Protein AF-A0A822X7I6-F1 (afdb_monomer_lite)

Structure (mmCIF, N/CA/C/O backbone):
data_AF-A0A822X7I6-F1
#
_entry.id   AF-A0A822X7I6-F1
#
loop_
_atom_site.group_PDB
_atom_site.id
_atom_site.type_symbol
_atom_site.label_atom_id
_atom_site.label_alt_id
_atom_site.label_comp_id
_atom_site.label_asym_id
_atom_site.label_entity_id
_atom_site.label_seq_id
_atom_site.pdbx_PDB_ins_code
_atom_site.Cartn_x
_atom_site.Cartn_y
_atom_site.Cartn_z
_atom_site.occupancy
_atom_site.B_iso_or_equiv
_atom_site.auth_seq_id
_atom_site.auth_comp_id
_atom_site.auth_asym_id
_atom_site.auth_atom_id
_atom_site.pdbx_PDB_model_num
ATOM 1 N N . MET A 1 1 ? 2.682 -50.710 -10.215 1.00 54.47 1 MET A N 1
ATOM 2 C CA . MET A 1 1 ? 3.468 -49.556 -9.728 1.00 54.47 1 MET A CA 1
ATOM 3 C C . MET A 1 1 ? 3.818 -48.690 -10.925 1.00 54.47 1 MET A C 1
ATOM 5 O O . MET A 1 1 ? 4.681 -49.091 -11.684 1.00 54.47 1 MET A O 1
ATOM 9 N N . MET A 1 2 ? 3.108 -47.578 -11.128 1.00 42.88 2 MET A N 1
ATOM 10 C CA . MET A 1 2 ? 3.395 -46.558 -12.149 1.00 42.88 2 MET A CA 1
ATOM 11 C C . MET A 1 2 ? 2.716 -45.249 -11.708 1.00 42.88 2 MET A C 1
ATOM 13 O O . MET A 1 2 ? 1.589 -44.956 -12.085 1.00 42.88 2 MET A O 1
ATOM 17 N N . GLY A 1 3 ? 3.379 -44.499 -10.830 1.00 53.03 3 GLY A N 1
ATOM 18 C CA . GLY A 1 3 ? 3.494 -43.046 -11.010 1.00 53.03 3 GLY A CA 1
ATOM 19 C C . GLY A 1 3 ? 4.868 -42.798 -11.652 1.00 53.03 3 GLY A C 1
ATOM 20 O O . GLY A 1 3 ? 5.708 -43.696 -11.528 1.00 53.03 3 GLY A O 1
ATOM 21 N N . PRO A 1 4 ? 5.142 -41.668 -12.330 1.00 63.25 4 PRO A N 1
ATOM 22 C CA . PRO A 1 4 ? 4.757 -40.322 -11.894 1.00 63.25 4 PRO A CA 1
ATOM 23 C C . PRO A 1 4 ? 4.322 -39.375 -13.036 1.00 63.25 4 PRO A C 1
ATOM 25 O O . PRO A 1 4 ? 4.621 -39.619 -14.193 1.00 63.25 4 PRO A O 1
ATOM 28 N N . HIS A 1 5 ? 3.633 -38.289 -12.680 1.00 43.97 5 HIS A N 1
ATOM 29 C CA . HIS A 1 5 ? 3.541 -36.971 -13.348 1.00 43.97 5 HIS A CA 1
ATOM 30 C C . HIS A 1 5 ? 2.246 -36.343 -12.801 1.00 43.97 5 HIS A C 1
ATOM 32 O O . HIS A 1 5 ? 1.156 -36.614 -13.283 1.00 43.97 5 HIS A O 1
ATOM 38 N N . MET A 1 6 ? 2.254 -35.662 -11.651 1.00 54.12 6 MET A N 1
ATOM 39 C CA . MET A 1 6 ? 2.845 -34.328 -11.467 1.00 54.12 6 MET A CA 1
ATOM 40 C C . MET A 1 6 ? 2.542 -33.414 -12.666 1.00 54.12 6 MET A C 1
ATOM 42 O O . MET A 1 6 ? 3.437 -32.890 -13.320 1.00 54.12 6 MET A O 1
ATOM 46 N N . GLY A 1 7 ? 1.256 -33.286 -12.991 1.00 42.50 7 GLY A N 1
ATOM 47 C CA . GLY A 1 7 ? 0.733 -32.219 -13.830 1.00 42.50 7 GLY A CA 1
ATOM 48 C C . GLY A 1 7 ? 0.221 -31.094 -12.944 1.00 42.50 7 GLY A C 1
ATOM 49 O O . GLY A 1 7 ? -0.977 -31.006 -12.694 1.00 42.50 7 GLY A O 1
ATOM 50 N N . CYS A 1 8 ? 1.128 -30.243 -12.461 1.00 44.56 8 CYS A N 1
ATOM 51 C CA . CYS A 1 8 ? 0.772 -28.873 -12.118 1.00 44.56 8 CYS A CA 1
ATOM 52 C C . CYS A 1 8 ? 0.390 -28.179 -13.430 1.00 44.56 8 CYS A C 1
ATOM 54 O O . CYS A 1 8 ? 1.261 -27.660 -14.123 1.00 44.56 8 CYS A O 1
ATOM 56 N N . LEU A 1 9 ? -0.884 -28.215 -13.814 1.00 42.88 9 LEU A N 1
ATOM 57 C CA . LEU A 1 9 ? -1.403 -27.227 -14.753 1.00 42.88 9 LEU A CA 1
ATOM 58 C C . LEU A 1 9 ? -2.080 -26.140 -13.926 1.00 42.88 9 LEU A C 1
ATOM 60 O O . LEU A 1 9 ? -3.262 -26.208 -13.601 1.00 42.88 9 LEU A O 1
ATOM 64 N N . GLU A 1 10 ? -1.248 -25.176 -13.537 1.00 40.84 10 GLU A N 1
ATOM 65 C CA . GLU A 1 10 ? -1.671 -23.844 -13.129 1.00 40.84 10 GLU A CA 1
ATOM 66 C C . GLU A 1 10 ? -2.603 -23.239 -14.193 1.00 40.84 10 GLU A C 1
ATOM 68 O O . GLU A 1 10 ? -2.265 -23.152 -15.373 1.00 40.84 10 GLU A O 1
ATOM 73 N N . GLU A 1 11 ? -3.793 -22.862 -13.724 1.00 45.84 11 GLU A N 1
ATOM 74 C CA . GLU A 1 11 ? -4.609 -21.697 -14.086 1.00 45.84 11 GLU A CA 1
ATOM 75 C C . GLU A 1 11 ? -4.374 -21.072 -15.478 1.00 45.84 11 GLU A C 1
ATOM 77 O O . GLU A 1 11 ? -3.455 -20.261 -15.657 1.00 45.84 11 GLU A O 1
ATOM 82 N N . PRO A 1 12 ? -5.285 -21.270 -16.451 1.00 46.41 12 PRO A N 1
ATOM 83 C CA . PRO A 1 12 ? -5.408 -20.315 -17.538 1.00 46.41 12 PRO A CA 1
ATOM 84 C C . PRO A 1 12 ? -5.962 -19.002 -16.961 1.00 46.41 12 PRO A C 1
ATOM 86 O O . PRO A 1 12 ? -7.172 -18.827 -16.830 1.00 46.41 12 PRO A O 1
ATOM 89 N N . ARG A 1 13 ? -5.070 -18.058 -16.619 1.00 49.22 13 ARG A N 1
ATOM 90 C CA . ARG A 1 13 ? -5.418 -16.660 -16.312 1.00 49.22 13 ARG A CA 1
ATOM 91 C C . ARG A 1 13 ? -6.061 -16.005 -17.537 1.00 49.22 13 ARG A C 1
ATOM 93 O O . ARG A 1 13 ? -5.415 -15.308 -18.320 1.00 49.22 13 ARG A O 1
ATOM 100 N N . ALA A 1 14 ? -7.362 -16.215 -17.681 1.00 45.25 14 ALA A N 1
ATOM 101 C CA . ALA A 1 14 ? -8.233 -15.413 -18.515 1.00 45.25 14 ALA A CA 1
ATOM 102 C C . ALA A 1 14 ? -8.394 -14.042 -17.845 1.00 45.25 14 ALA A C 1
ATOM 104 O O . ALA A 1 14 ? -9.250 -13.851 -16.991 1.00 45.25 14 ALA A O 1
ATOM 105 N N . GLY A 1 15 ? -7.540 -13.082 -18.196 1.00 45.34 15 GLY A N 1
ATOM 106 C CA . GLY A 1 15 ? -7.808 -11.675 -17.907 1.00 45.34 15 GLY A CA 1
ATOM 107 C C . GLY A 1 15 ? -8.650 -11.091 -19.039 1.00 45.34 15 GLY A C 1
ATOM 108 O O . GLY A 1 15 ? -8.087 -10.847 -20.112 1.00 45.34 15 GLY A O 1
ATOM 109 N N . PRO A 1 16 ? -9.968 -10.865 -18.874 1.00 49.09 16 PRO A N 1
ATOM 110 C CA . PRO A 1 16 ? -10.717 -10.145 -19.879 1.00 49.09 16 PRO A CA 1
ATOM 111 C C . PRO A 1 16 ? -10.321 -8.670 -19.817 1.00 49.09 16 PRO A C 1
ATOM 113 O O . PRO A 1 16 ? -10.164 -8.061 -18.757 1.00 49.09 16 PRO A O 1
ATOM 116 N N . ARG A 1 17 ? -10.124 -8.103 -21.002 1.00 49.25 17 ARG A N 1
ATOM 117 C CA . ARG A 1 17 ? -9.998 -6.665 -21.197 1.00 49.25 17 ARG A CA 1
ATOM 118 C C . ARG A 1 17 ? -11.299 -5.958 -20.773 1.00 49.25 17 ARG A C 1
ATOM 120 O O . ARG A 1 17 ? -12.376 -6.508 -20.952 1.00 49.25 17 ARG A O 1
ATOM 127 N N . VAL A 1 18 ? -11.120 -4.680 -20.432 1.00 45.75 18 VAL A N 1
ATOM 128 C CA . VAL A 1 18 ? -12.032 -3.522 -20.542 1.00 45.75 18 VAL A CA 1
ATOM 129 C C . VAL A 1 18 ? -12.987 -3.160 -19.383 1.00 45.75 18 VAL A C 1
ATOM 131 O O . VAL A 1 18 ? -13.667 -3.998 -18.821 1.00 45.75 18 VAL A O 1
ATOM 134 N N . VAL A 1 19 ? -13.005 -1.841 -19.110 1.00 48.72 19 VAL A N 1
ATOM 135 C CA . VAL A 1 19 ? -14.041 -0.952 -18.531 1.00 48.72 19 VAL A CA 1
ATOM 136 C C . VAL A 1 19 ? -15.056 -1.453 -17.483 1.00 48.72 19 VAL A C 1
ATOM 138 O O . VAL A 1 19 ? -15.817 -2.379 -17.706 1.00 48.72 19 VAL A O 1
ATOM 141 N N . ALA A 1 20 ? -15.195 -0.596 -16.458 1.00 47.56 20 ALA A N 1
ATOM 142 C CA . ALA A 1 20 ? -16.311 -0.419 -15.519 1.00 47.56 20 ALA A CA 1
ATOM 143 C C . ALA A 1 20 ? -16.381 -1.349 -14.282 1.00 47.56 20 ALA A C 1
ATOM 145 O O . ALA A 1 20 ? -16.603 -2.545 -14.372 1.00 47.56 20 ALA A O 1
ATOM 146 N N . MET A 1 21 ? -16.299 -0.704 -13.107 1.00 52.00 21 MET A N 1
ATOM 147 C CA . MET A 1 21 ? -16.794 -1.159 -11.793 1.00 52.00 21 MET A CA 1
ATOM 148 C C . MET A 1 21 ? -16.084 -2.333 -11.096 1.00 52.00 21 MET A C 1
ATOM 150 O O . MET A 1 21 ? -16.738 -3.248 -10.614 1.00 52.00 21 MET A O 1
ATOM 154 N N . ALA A 1 22 ? -14.765 -2.248 -10.924 1.00 57.31 22 ALA A N 1
ATOM 155 C CA . ALA A 1 22 ? -14.062 -3.089 -9.954 1.00 57.31 22 ALA A CA 1
ATOM 156 C C . ALA A 1 22 ? -13.885 -2.328 -8.627 1.00 57.31 22 ALA A C 1
ATOM 158 O O . ALA A 1 22 ? -13.563 -1.132 -8.623 1.00 57.31 22 ALA A O 1
ATOM 159 N N . THR A 1 23 ? -14.140 -3.008 -7.514 1.00 80.50 23 THR A N 1
ATOM 160 C CA . THR A 1 23 ? -13.989 -2.528 -6.135 1.00 80.50 23 THR A CA 1
ATOM 161 C C . THR A 1 23 ? -12.600 -1.918 -5.894 1.00 80.50 23 THR A C 1
ATOM 163 O O . THR A 1 23 ? -11.640 -2.196 -6.614 1.00 80.50 23 THR A O 1
ATOM 166 N N . ILE A 1 24 ? -12.466 -1.057 -4.874 1.00 79.75 24 ILE A N 1
ATOM 167 C CA . ILE A 1 24 ? -11.186 -0.383 -4.558 1.00 79.75 24 ILE A CA 1
ATOM 168 C C . ILE A 1 24 ? -10.045 -1.407 -4.391 1.00 79.75 24 ILE A C 1
ATOM 170 O O . ILE A 1 24 ? -8.909 -1.135 -4.772 1.00 79.75 24 ILE A O 1
ATOM 174 N N . ASP A 1 25 ? -10.357 -2.595 -3.875 1.00 81.81 25 ASP A N 1
ATOM 175 C CA . ASP A 1 25 ? -9.412 -3.693 -3.680 1.00 81.81 25 ASP A CA 1
ATOM 176 C C . ASP A 1 25 ? -8.906 -4.309 -4.990 1.00 81.81 25 ASP A C 1
ATOM 178 O O . ASP A 1 25 ? -7.701 -4.491 -5.158 1.00 81.81 25 ASP A O 1
ATOM 182 N N . GLU A 1 26 ? -9.790 -4.556 -5.953 1.00 83.19 26 GLU A N 1
ATOM 183 C CA . GLU A 1 26 ? -9.411 -5.084 -7.270 1.00 83.19 26 GLU A CA 1
ATOM 184 C C . GLU A 1 26 ? -8.533 -4.089 -8.042 1.00 83.19 26 GLU A C 1
ATOM 186 O O . GLU A 1 26 ? -7.578 -4.473 -8.720 1.00 83.19 26 GLU A O 1
ATOM 191 N N . GLN A 1 27 ? -8.799 -2.787 -7.885 1.00 82.25 27 GLN A N 1
ATOM 192 C CA . GLN A 1 27 ? -7.961 -1.734 -8.463 1.00 82.25 27 GLN A CA 1
ATOM 193 C C . GLN A 1 27 ? -6.557 -1.711 -7.848 1.00 82.25 27 GLN A C 1
ATOM 195 O O . GLN A 1 27 ? -5.578 -1.497 -8.564 1.00 82.25 27 GLN A O 1
ATOM 200 N N . ILE A 1 28 ? -6.442 -1.937 -6.536 1.00 87.38 28 ILE A N 1
ATOM 201 C CA . ILE A 1 28 ? -5.146 -2.022 -5.853 1.00 87.38 28 ILE A CA 1
ATOM 202 C C . ILE A 1 28 ? -4.367 -3.241 -6.356 1.00 87.38 28 ILE A C 1
ATOM 204 O O . ILE A 1 28 ? -3.209 -3.089 -6.741 1.00 87.38 28 ILE A O 1
ATOM 208 N N . GLN A 1 29 ? -5.005 -4.412 -6.424 1.00 87.44 29 GLN A N 1
ATOM 209 C CA . GLN A 1 29 ? -4.356 -5.646 -6.877 1.00 87.44 29 GLN A CA 1
ATOM 210 C C . GLN A 1 29 ? -3.855 -5.535 -8.321 1.00 87.44 29 GLN A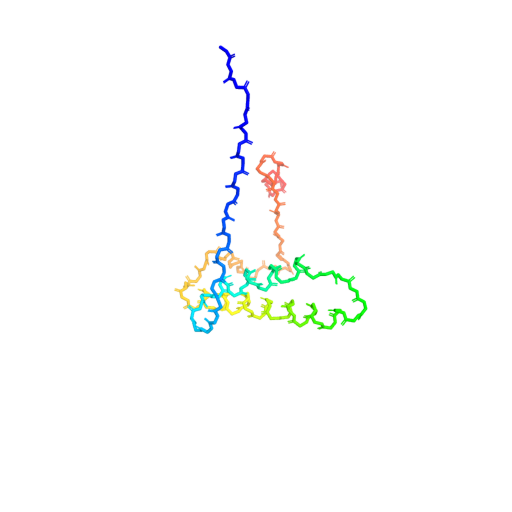 C 1
ATOM 212 O O . GLN A 1 29 ? -2.713 -5.892 -8.603 1.00 87.44 29 GLN A O 1
ATOM 217 N N . ALA A 1 30 ? -4.652 -4.963 -9.228 1.00 86.38 30 ALA A N 1
ATOM 218 C CA . ALA A 1 30 ? -4.234 -4.757 -10.613 1.00 86.38 30 ALA A CA 1
ATOM 219 C C . ALA A 1 30 ? -2.986 -3.858 -10.727 1.00 86.38 30 ALA A C 1
ATOM 221 O O . ALA A 1 30 ? -2.067 -4.159 -11.492 1.00 86.38 30 ALA A O 1
ATOM 222 N N . LEU A 1 31 ? -2.921 -2.778 -9.937 1.00 87.31 31 LEU A N 1
ATOM 223 C CA . LEU A 1 31 ? -1.766 -1.873 -9.906 1.00 87.31 31 LEU A CA 1
ATOM 224 C C . LEU A 1 31 ? -0.527 -2.533 -9.273 1.00 87.31 31 LEU A C 1
ATOM 226 O O . LEU A 1 31 ? 0.592 -2.297 -9.727 1.00 87.31 31 LEU A O 1
ATOM 230 N N . GLU A 1 32 ? -0.702 -3.361 -8.241 1.00 86.50 32 GLU A N 1
ATOM 231 C CA . GLU A 1 32 ? 0.388 -4.104 -7.591 1.00 86.50 32 GLU A CA 1
ATOM 232 C C . GLU A 1 32 ? 0.959 -5.203 -8.507 1.00 86.50 32 GLU A C 1
ATOM 234 O O . GLU A 1 32 ? 2.181 -5.379 -8.584 1.00 86.50 32 GLU A O 1
ATOM 239 N N . GLU A 1 33 ? 0.107 -5.884 -9.279 1.00 87.06 33 GLU A N 1
ATOM 240 C CA . GLU A 1 33 ? 0.545 -6.813 -10.323 1.00 87.06 33 GLU A CA 1
ATOM 241 C C . GLU A 1 33 ? 1.321 -6.108 -11.440 1.00 87.06 33 GLU A C 1
ATOM 243 O O . GLU A 1 33 ? 2.315 -6.643 -11.935 1.00 87.06 33 GLU A O 1
ATOM 248 N N . GLU A 1 34 ? 0.886 -4.913 -11.846 1.00 84.75 34 GLU A N 1
ATOM 249 C CA . GLU A 1 34 ? 1.584 -4.115 -12.856 1.00 84.75 34 GLU A CA 1
ATOM 250 C C . GLU A 1 34 ? 2.988 -3.730 -12.372 1.00 84.75 34 GLU A C 1
ATOM 252 O O . GLU A 1 34 ? 3.965 -3.950 -13.090 1.00 84.75 34 GLU A O 1
ATOM 257 N N . ILE A 1 35 ? 3.118 -3.255 -11.127 1.00 86.62 35 ILE A N 1
ATOM 258 C CA . ILE A 1 35 ? 4.426 -2.948 -10.527 1.00 86.62 35 ILE A CA 1
ATOM 259 C C . ILE A 1 35 ? 5.314 -4.195 -10.508 1.00 86.62 35 ILE A C 1
ATOM 261 O O . ILE A 1 35 ? 6.473 -4.112 -10.913 1.00 86.62 35 ILE A O 1
ATOM 265 N N . SER A 1 36 ? 4.770 -5.340 -10.089 1.00 85.44 36 SER A N 1
ATOM 266 C CA . SER A 1 36 ? 5.510 -6.607 -9.977 1.00 85.44 36 SER A CA 1
ATOM 267 C C . SER A 1 36 ? 6.026 -7.121 -11.323 1.00 85.44 36 SER A C 1
ATOM 269 O O . SER A 1 36 ? 7.113 -7.690 -11.395 1.00 85.44 36 SER A O 1
ATOM 271 N N . LYS A 1 37 ? 5.270 -6.899 -12.405 1.00 87.38 37 LYS A N 1
ATOM 272 C CA . LYS A 1 37 ? 5.659 -7.292 -13.770 1.00 87.38 37 LYS A CA 1
ATOM 273 C C . LYS A 1 37 ? 6.690 -6.335 -14.378 1.00 87.38 37 LYS A C 1
ATOM 275 O O . LYS A 1 37 ? 7.478 -6.738 -15.233 1.00 87.38 37 LYS A O 1
ATOM 280 N N . THR A 1 38 ? 6.698 -5.064 -13.969 1.00 83.38 38 THR A N 1
ATOM 281 C CA . THR A 1 38 ? 7.619 -4.063 -14.527 1.00 83.38 38 THR A CA 1
ATOM 282 C C . THR A 1 38 ? 9.003 -4.101 -13.876 1.00 83.38 38 THR A C 1
ATOM 284 O O . THR A 1 38 ? 9.155 -3.960 -12.666 1.00 83.38 38 THR A O 1
ATOM 287 N N . LYS A 1 39 ? 10.061 -4.202 -14.691 1.00 82.00 39 LYS A N 1
ATOM 288 C CA . LYS A 1 39 ? 11.445 -4.067 -14.213 1.00 82.00 39 LYS A CA 1
ATOM 289 C C . LYS A 1 39 ? 11.754 -2.605 -13.861 1.00 82.00 39 LYS A C 1
ATOM 291 O O . LYS A 1 39 ? 11.544 -1.692 -14.667 1.00 82.00 39 LYS A O 1
ATOM 296 N N . TYR A 1 40 ? 12.319 -2.390 -12.677 1.00 81.69 40 TYR A N 1
ATOM 297 C CA . TYR A 1 40 ? 12.750 -1.077 -12.199 1.00 81.69 40 TYR A CA 1
ATOM 298 C C . TYR A 1 40 ? 13.983 -0.594 -12.983 1.00 81.69 40 TYR A C 1
ATOM 300 O O . TYR A 1 40 ? 15.065 -1.170 -12.880 1.00 81.69 40 TYR A O 1
ATOM 308 N N . ASN A 1 41 ? 13.822 0.451 -13.797 1.00 87.06 41 ASN A N 1
ATOM 309 C CA . ASN A 1 41 ? 14.889 1.091 -14.570 1.00 87.06 41 ASN A CA 1
ATOM 310 C C . ASN A 1 41 ? 14.717 2.625 -14.547 1.00 87.06 41 ASN A C 1
ATOM 312 O O . ASN A 1 41 ? 13.702 3.122 -14.061 1.00 87.06 41 ASN A O 1
ATOM 316 N N . LYS A 1 42 ? 15.693 3.397 -15.053 1.00 81.69 42 LYS A N 1
ATOM 317 C CA . LYS A 1 42 ? 15.664 4.877 -15.016 1.00 81.69 42 LYS A CA 1
ATOM 318 C C . LYS A 1 42 ? 14.469 5.488 -15.769 1.00 81.69 42 LYS A C 1
ATOM 320 O O . LYS A 1 42 ? 13.947 6.511 -15.339 1.00 81.69 42 LYS A O 1
ATOM 325 N N . ALA A 1 43 ? 14.018 4.861 -16.853 1.00 82.00 43 ALA A N 1
ATOM 326 C CA . ALA A 1 43 ? 12.877 5.320 -17.645 1.00 82.00 43 ALA A CA 1
ATOM 327 C C . ALA A 1 43 ? 11.520 4.953 -17.008 1.00 82.00 43 ALA A C 1
ATOM 329 O O . ALA A 1 43 ? 10.547 5.685 -17.169 1.00 82.00 43 ALA A O 1
ATOM 330 N N . THR A 1 44 ? 11.446 3.856 -16.247 1.00 81.19 44 THR A N 1
ATOM 331 C CA . THR A 1 44 ? 10.206 3.362 -15.623 1.00 81.19 44 THR A CA 1
ATOM 332 C C . THR A 1 44 ? 9.957 3.932 -14.227 1.00 81.19 44 THR A C 1
ATOM 334 O O . THR A 1 44 ? 8.835 3.836 -13.735 1.00 81.19 44 THR A O 1
ATOM 337 N N . GLN A 1 45 ? 10.939 4.609 -13.616 1.00 85.12 45 GLN A N 1
ATOM 338 C CA . GLN A 1 45 ? 10.806 5.250 -12.298 1.00 85.12 45 GLN A CA 1
ATOM 339 C C . GLN A 1 45 ? 9.591 6.157 -12.169 1.00 85.12 45 GLN A C 1
ATOM 341 O O . GLN A 1 45 ? 8.812 6.036 -11.225 1.00 85.12 45 GLN A O 1
ATOM 346 N N . GLY A 1 46 ? 9.421 7.064 -13.135 1.00 86.81 46 GLY A N 1
ATOM 347 C CA . GLY A 1 46 ? 8.317 8.017 -13.117 1.00 86.81 46 GLY A CA 1
ATOM 348 C C . GLY A 1 46 ? 6.957 7.322 -13.195 1.00 86.81 46 GLY A C 1
ATOM 349 O O . GLY A 1 46 ? 6.003 7.770 -12.564 1.00 86.81 46 GLY A O 1
ATOM 350 N N . HIS A 1 47 ? 6.871 6.205 -13.923 1.00 85.94 47 HIS A N 1
ATOM 351 C CA . HIS A 1 47 ? 5.651 5.400 -14.016 1.00 85.94 47 HIS A CA 1
ATOM 352 C C . HIS A 1 47 ? 5.374 4.646 -12.715 1.00 85.94 47 HIS A C 1
ATOM 354 O O . HIS A 1 47 ? 4.288 4.773 -12.157 1.00 85.94 47 HIS A O 1
ATOM 360 N N . ILE A 1 48 ? 6.378 3.963 -12.161 1.00 87.56 48 ILE A N 1
ATOM 361 C CA . ILE A 1 48 ? 6.270 3.241 -10.883 1.00 87.56 48 ILE A CA 1
ATOM 362 C C . ILE A 1 48 ? 5.883 4.199 -9.747 1.00 87.56 48 ILE A C 1
ATOM 364 O O . ILE A 1 48 ? 5.033 3.867 -8.921 1.00 87.56 48 ILE A O 1
ATOM 368 N N . GLY A 1 49 ? 6.444 5.411 -9.725 1.00 88.00 49 GLY A N 1
ATOM 369 C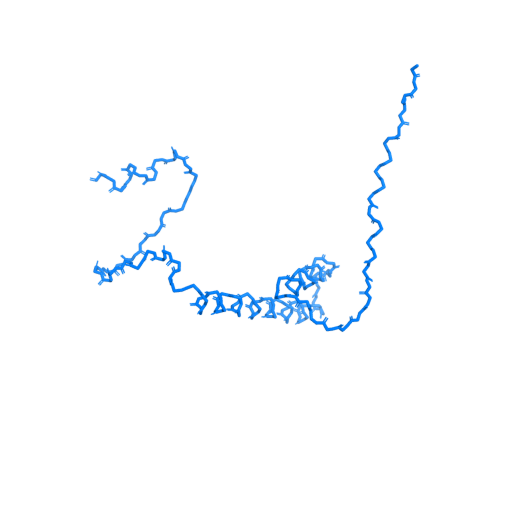 CA . GLY A 1 49 ? 6.068 6.454 -8.769 1.00 88.00 49 GLY A CA 1
ATOM 370 C C . GLY A 1 49 ? 4.593 6.851 -8.881 1.00 88.00 49 GLY A C 1
ATOM 371 O O . GLY A 1 49 ? 3.891 6.907 -7.872 1.00 88.00 49 GLY A O 1
ATOM 372 N N . LYS A 1 50 ? 4.087 7.048 -10.106 1.00 89.12 50 LYS A N 1
ATOM 373 C CA . LYS A 1 50 ? 2.665 7.341 -10.353 1.00 89.12 50 LYS A CA 1
ATOM 374 C C . LYS A 1 50 ? 1.754 6.178 -9.950 1.00 89.12 50 LYS A C 1
ATOM 376 O O . LYS A 1 50 ? 0.694 6.423 -9.381 1.00 89.12 50 LYS A O 1
ATOM 381 N N . LEU A 1 51 ? 2.151 4.931 -10.215 1.00 89.06 51 LEU A N 1
ATOM 382 C CA . LEU A 1 51 ? 1.397 3.741 -9.801 1.00 89.06 51 LEU A CA 1
ATOM 383 C C . LEU A 1 51 ? 1.317 3.638 -8.271 1.00 89.06 51 LEU A C 1
ATOM 385 O O . LEU A 1 51 ? 0.227 3.484 -7.725 1.00 89.06 51 LEU A O 1
ATOM 389 N N . LYS A 1 52 ? 2.438 3.828 -7.565 1.00 88.00 52 LYS A N 1
ATOM 390 C CA . LYS A 1 52 ? 2.471 3.852 -6.092 1.00 88.00 52 LYS A CA 1
ATOM 391 C C . LYS A 1 52 ? 1.609 4.973 -5.508 1.00 88.00 52 LYS A C 1
ATOM 393 O O . LYS A 1 52 ? 0.884 4.735 -4.545 1.00 88.00 52 LYS A O 1
ATOM 398 N N . ALA A 1 53 ? 1.635 6.164 -6.108 1.00 90.56 53 ALA A N 1
ATOM 399 C CA . ALA A 1 53 ? 0.787 7.279 -5.686 1.00 90.56 53 ALA A CA 1
ATOM 400 C C . ALA A 1 53 ? -0.710 6.953 -5.834 1.00 90.56 53 ALA A C 1
ATOM 402 O O . ALA A 1 53 ? -1.498 7.238 -4.934 1.00 90.56 53 ALA A O 1
ATOM 403 N N . LYS A 1 54 ? -1.102 6.295 -6.934 1.00 88.44 54 LYS A N 1
ATOM 404 C CA . LYS A 1 54 ? -2.483 5.829 -7.135 1.00 88.44 54 LYS A CA 1
A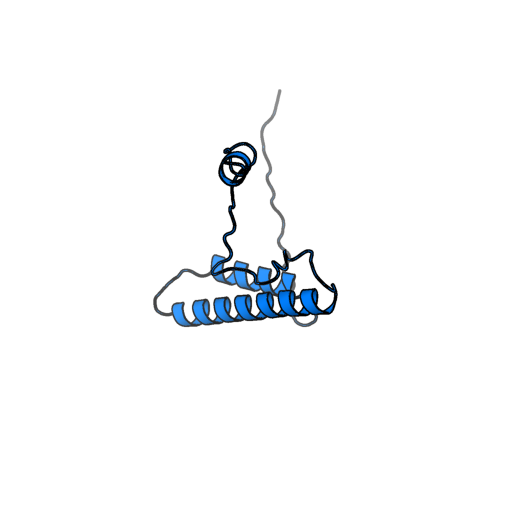TOM 405 C C . LYS A 1 54 ? -2.893 4.786 -6.094 1.00 88.44 54 LYS A C 1
ATOM 407 O O . LYS A 1 54 ? -3.983 4.896 -5.543 1.00 88.44 54 LYS A O 1
ATOM 412 N N . ILE A 1 55 ? -2.020 3.824 -5.784 1.00 89.31 55 ILE A N 1
ATOM 413 C CA . ILE A 1 55 ? -2.271 2.823 -4.734 1.00 89.31 55 ILE A CA 1
ATOM 414 C C . ILE A 1 55 ? -2.481 3.506 -3.375 1.00 89.31 55 ILE A C 1
ATOM 416 O O . ILE A 1 55 ? -3.426 3.168 -2.667 1.00 89.31 55 ILE A O 1
ATOM 420 N N . ALA A 1 56 ? -1.644 4.486 -3.022 1.00 88.06 56 ALA A N 1
ATOM 421 C CA . ALA A 1 56 ? -1.774 5.227 -1.768 1.00 88.06 56 ALA A CA 1
ATOM 422 C C . ALA A 1 56 ? -3.111 5.981 -1.679 1.00 88.06 56 ALA A C 1
ATOM 424 O O . ALA A 1 56 ? -3.826 5.841 -0.690 1.00 88.06 56 ALA A O 1
ATOM 425 N N . ALA A 1 57 ? -3.496 6.697 -2.740 1.00 88.06 57 ALA A N 1
ATOM 426 C CA . ALA A 1 57 ? -4.766 7.421 -2.789 1.00 88.06 57 ALA A CA 1
ATOM 427 C C . ALA A 1 57 ? -5.987 6.485 -2.685 1.00 88.06 57 ALA A C 1
ATOM 429 O O . ALA A 1 57 ? -6.975 6.812 -2.026 1.00 88.06 57 ALA A O 1
ATOM 430 N N . LEU A 1 58 ? -5.927 5.305 -3.313 1.00 86.62 58 LEU A N 1
ATOM 431 C CA . LEU A 1 58 ? -6.981 4.292 -3.215 1.00 86.62 58 LEU A CA 1
ATOM 432 C C . LEU A 1 58 ? -7.068 3.686 -1.804 1.00 86.62 58 LEU A C 1
ATOM 434 O O . LEU A 1 58 ? -8.174 3.547 -1.279 1.00 86.62 58 LEU A O 1
ATOM 438 N N . LYS A 1 59 ? -5.928 3.394 -1.161 1.00 84.31 59 LYS A N 1
ATOM 439 C CA . LYS A 1 59 ? -5.866 2.908 0.231 1.00 84.31 59 LYS A CA 1
ATOM 440 C C . LYS A 1 59 ? -6.428 3.940 1.215 1.00 84.31 59 LYS A C 1
ATOM 442 O O . LYS A 1 59 ? -7.271 3.592 2.037 1.00 84.31 59 LYS A O 1
ATOM 447 N N . GLU A 1 60 ? -6.071 5.213 1.064 1.00 84.06 60 GLU A N 1
ATOM 448 C CA . GLU A 1 60 ? -6.612 6.306 1.883 1.00 84.06 60 GLU A CA 1
ATOM 449 C C . GLU A 1 60 ? -8.127 6.477 1.680 1.00 84.06 60 GLU A C 1
ATOM 451 O O . GLU A 1 60 ? -8.883 6.682 2.631 1.00 84.06 60 GLU A O 1
ATOM 456 N N . ARG A 1 61 ? -8.611 6.355 0.437 1.00 82.69 61 ARG A N 1
ATOM 457 C CA . ARG A 1 61 ? -10.050 6.404 0.145 1.00 82.69 61 ARG A CA 1
ATOM 458 C C . ARG A 1 61 ? -10.800 5.240 0.790 1.00 82.69 61 ARG A C 1
ATOM 460 O O . ARG A 1 61 ? -11.913 5.452 1.272 1.00 82.69 61 ARG A O 1
ATOM 467 N N . LYS A 1 62 ? -10.207 4.042 0.815 1.00 80.88 62 LYS A N 1
ATOM 468 C CA . LYS A 1 62 ? -10.758 2.872 1.511 1.00 80.88 62 LYS A CA 1
ATOM 469 C C . LYS A 1 62 ? -10.852 3.123 3.015 1.00 80.88 62 LYS A C 1
ATOM 471 O O . LYS A 1 62 ? -11.918 2.924 3.587 1.00 80.88 62 LYS A O 1
ATOM 476 N N . GLU A 1 63 ? -9.787 3.629 3.630 1.00 76.19 63 GLU A N 1
ATOM 477 C CA . GLU A 1 63 ? -9.754 3.963 5.058 1.00 76.19 63 GLU A CA 1
ATOM 478 C C . GLU A 1 63 ? -10.789 5.040 5.415 1.00 76.19 63 GLU A C 1
ATOM 480 O O . GLU A 1 63 ? -11.592 4.858 6.327 1.00 76.19 63 GLU A O 1
ATOM 485 N N . LYS A 1 64 ? -10.868 6.122 4.631 1.00 75.06 64 LYS A N 1
ATOM 486 C CA . LYS A 1 64 ? -11.873 7.184 4.809 1.00 75.06 64 LYS A CA 1
ATOM 487 C C . LYS A 1 64 ? -13.308 6.686 4.626 1.00 75.06 64 LYS A C 1
ATOM 489 O O . LYS A 1 64 ? -14.207 7.169 5.310 1.00 75.06 64 LYS A O 1
ATOM 494 N N . ALA A 1 65 ? -13.551 5.763 3.696 1.00 67.50 65 ALA A N 1
ATOM 495 C CA . ALA A 1 65 ? -14.872 5.165 3.503 1.00 67.50 65 ALA A CA 1
ATOM 496 C C . ALA A 1 65 ? -15.247 4.242 4.673 1.00 67.50 65 ALA A C 1
ATOM 498 O O . ALA A 1 65 ? -16.374 4.307 5.163 1.00 67.50 65 ALA A O 1
ATOM 499 N N . GLN A 1 66 ? -14.295 3.450 5.174 1.00 61.09 66 GLN A N 1
ATOM 500 C CA . GLN A 1 66 ? -14.488 2.620 6.363 1.00 61.09 66 GLN A CA 1
ATOM 501 C C . GLN A 1 66 ? -14.756 3.475 7.608 1.00 61.09 66 GLN A C 1
ATOM 503 O O . GLN A 1 66 ? -15.734 3.215 8.306 1.00 61.09 66 GLN A O 1
ATOM 508 N N . ALA A 1 67 ? -13.994 4.556 7.809 1.00 58.72 67 ALA A N 1
ATOM 509 C CA . ALA A 1 67 ? -14.177 5.505 8.909 1.00 58.72 67 ALA A CA 1
ATOM 510 C C . ALA A 1 67 ? -15.539 6.226 8.887 1.00 58.72 67 ALA A C 1
ATOM 512 O O . ALA A 1 67 ? -16.029 6.650 9.928 1.00 58.72 67 ALA A O 1
ATOM 513 N N . LYS A 1 68 ? -16.167 6.367 7.709 1.00 54.94 68 LYS A N 1
ATOM 514 C CA . LYS A 1 68 ? -17.517 6.942 7.571 1.00 54.94 68 LYS A CA 1
ATOM 515 C C . LYS A 1 68 ? -18.645 5.932 7.806 1.00 54.94 68 LYS A C 1
ATOM 517 O O . LYS A 1 68 ? -19.743 6.357 8.143 1.00 54.94 68 LYS A O 1
ATOM 522 N N . SER A 1 69 ? -18.406 4.634 7.593 1.00 50.72 69 SER A N 1
ATOM 523 C CA . SER A 1 69 ? -19.438 3.587 7.725 1.00 50.72 69 SER A CA 1
ATOM 524 C C . SER A 1 69 ? -19.429 2.869 9.077 1.00 50.72 69 SER A C 1
ATOM 526 O O . SER A 1 69 ? -20.462 2.372 9.510 1.00 50.72 69 SER A O 1
ATOM 528 N N . GLY A 1 70 ? -18.285 2.837 9.758 1.00 45.03 70 GLY A N 1
ATOM 529 C CA . GLY A 1 70 ? -18.156 2.315 11.110 1.00 45.03 70 GLY A CA 1
ATOM 530 C C . GLY A 1 70 ? -17.824 3.464 12.039 1.00 45.03 70 GLY A C 1
ATOM 531 O O . GLY A 1 70 ? -16.676 3.903 12.074 1.00 45.03 70 GLY A O 1
ATOM 532 N N . GLY A 1 71 ? -18.821 3.959 12.775 1.00 45.75 71 GLY A N 1
ATOM 533 C CA . GLY A 1 71 ? -18.562 4.782 13.948 1.00 45.75 71 GLY A CA 1
ATOM 534 C C . GLY A 1 71 ? -17.590 4.023 14.836 1.00 45.75 71 GLY A C 1
ATOM 535 O O . GLY A 1 71 ? -17.962 2.988 15.370 1.00 45.75 71 GLY A O 1
ATOM 536 N N . GLY A 1 72 ? -16.348 4.504 14.885 1.00 45.38 72 GLY A N 1
ATOM 537 C CA . GLY A 1 72 ? -15.260 3.914 15.642 1.00 45.38 72 GLY A CA 1
ATOM 538 C C . GLY A 1 72 ? -15.065 2.419 15.375 1.00 45.38 72 GLY A C 1
ATOM 539 O O . GLY A 1 72 ? -15.700 1.567 15.991 1.00 45.38 72 GLY A O 1
ATOM 540 N N . ALA A 1 73 ? -13.998 2.067 14.653 1.00 51.16 73 ALA A N 1
ATOM 541 C CA . ALA A 1 73 ? -13.201 0.967 15.197 1.00 51.16 73 ALA A CA 1
ATOM 542 C C . ALA A 1 73 ? -13.005 1.244 16.708 1.00 51.16 73 ALA A C 1
ATOM 544 O O . ALA A 1 73 ? -12.979 2.423 17.085 1.00 51.16 73 ALA A O 1
ATOM 545 N N . PRO 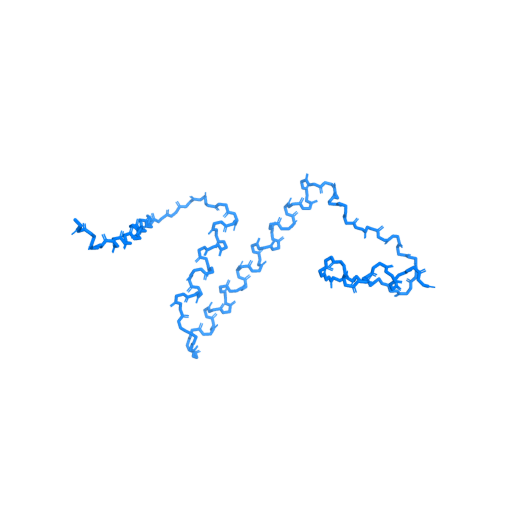A 1 74 ? -12.826 0.244 17.587 1.00 49.84 74 PRO A N 1
ATOM 546 C CA . PRO A 1 74 ? -12.240 0.486 18.900 1.00 49.84 74 PRO A CA 1
ATOM 547 C C . PRO A 1 74 ? -10.775 0.911 18.691 1.00 49.84 74 PRO A C 1
ATOM 549 O O . PRO A 1 74 ? -9.832 0.243 19.102 1.00 49.84 74 PRO A O 1
ATOM 552 N N . GLY A 1 75 ? -10.575 2.019 17.974 1.00 52.09 75 GLY A N 1
ATOM 553 C CA . GLY A 1 75 ? -9.446 2.883 18.109 1.00 52.09 75 GLY A CA 1
ATOM 554 C C . GLY A 1 75 ? -9.428 3.166 19.583 1.00 52.09 75 GLY A C 1
ATOM 555 O O . GLY A 1 75 ? -10.406 3.628 20.169 1.00 52.09 75 GLY A O 1
ATOM 556 N N . PHE A 1 76 ? -8.339 2.734 20.178 1.00 57.28 76 PHE A N 1
ATOM 557 C CA . PHE A 1 76 ? -7.935 3.098 21.503 1.00 57.28 76 PHE A CA 1
ATOM 558 C C . PHE A 1 76 ? -7.858 4.634 21.490 1.00 57.28 76 PHE A C 1
ATOM 560 O O . PHE A 1 76 ? -6.809 5.216 21.224 1.00 57.28 76 PHE A O 1
ATOM 567 N N . GLU A 1 77 ? -9.001 5.308 21.638 1.00 58.69 77 GLU A N 1
ATOM 568 C CA . GLU A 1 77 ? -9.089 6.742 21.840 1.00 58.69 77 GLU A CA 1
ATOM 569 C C . GLU A 1 77 ? -8.585 6.938 23.261 1.00 58.69 77 GLU A C 1
ATOM 571 O O . GLU A 1 77 ? -9.338 7.027 24.231 1.00 58.69 77 GLU A O 1
ATOM 576 N N . VAL A 1 78 ? -7.256 6.878 23.389 1.00 59.16 78 VAL A N 1
ATOM 577 C CA . VAL A 1 78 ? -6.554 7.314 24.581 1.00 59.16 78 VAL A CA 1
ATOM 578 C C . VAL A 1 78 ? -6.991 8.757 24.732 1.00 59.16 78 VAL A C 1
ATOM 580 O O . VAL A 1 78 ? -6.594 9.615 23.938 1.00 59.16 78 VAL A O 1
ATOM 583 N N . LYS A 1 79 ? -7.857 9.031 25.714 1.00 54.81 79 LYS A N 1
ATOM 584 C CA . LYS A 1 79 ? -8.091 10.400 26.169 1.00 54.81 79 LYS A CA 1
ATOM 585 C C . LYS A 1 79 ? -6.705 10.999 26.348 1.00 54.81 79 LYS A C 1
ATOM 587 O O . LYS A 1 79 ? -5.921 10.451 27.118 1.00 54.81 79 LYS A O 1
ATOM 592 N N . LYS A 1 80 ? -6.372 12.029 25.564 1.00 60.78 80 LYS A N 1
ATOM 593 C CA . LYS A 1 80 ? -5.053 12.668 25.589 1.00 60.78 80 LYS A CA 1
ATOM 594 C C . LYS A 1 80 ? -4.826 13.210 26.996 1.00 60.78 80 LYS A C 1
ATOM 596 O O . LYS A 1 80 ? -5.274 14.297 27.342 1.00 60.78 80 LYS A O 1
ATOM 601 N N . SER A 1 81 ? -4.215 12.401 27.839 1.00 56.91 81 SER A N 1
ATOM 602 C CA . SER A 1 81 ? -3.891 12.708 29.219 1.00 56.91 81 SER A CA 1
ATOM 603 C C . SER A 1 81 ? -2.457 12.237 29.398 1.00 56.91 81 SER A C 1
ATOM 605 O O . SER A 1 81 ? -2.215 11.050 29.584 1.00 56.91 81 SER A O 1
ATOM 607 N N . GLY A 1 82 ? -1.515 13.165 29.217 1.00 66.00 82 GLY A N 1
ATOM 608 C CA . GLY A 1 82 ? -0.071 12.914 29.236 1.00 66.00 82 GLY A CA 1
ATOM 609 C C . GLY A 1 82 ? 0.661 13.415 27.984 1.00 66.00 82 GLY A C 1
ATOM 610 O O . GLY A 1 82 ? 0.034 13.857 27.020 1.00 66.00 82 GLY A O 1
ATOM 611 N N . ASP A 1 83 ? 1.994 13.336 28.016 1.00 69.12 83 ASP A N 1
ATOM 612 C CA . ASP A 1 83 ? 2.901 13.902 27.005 1.00 69.12 83 ASP A CA 1
ATOM 613 C C . ASP A 1 83 ? 3.047 13.052 25.725 1.00 69.12 83 ASP A C 1
ATOM 615 O O . ASP A 1 83 ? 3.364 13.589 24.663 1.00 69.12 83 ASP A O 1
ATOM 619 N N . ALA A 1 84 ? 2.809 11.732 25.783 1.00 69.44 84 ALA A N 1
ATOM 620 C CA . ALA A 1 84 ? 2.965 10.833 24.632 1.00 69.44 84 ALA A CA 1
ATOM 621 C C . ALA A 1 84 ? 2.090 9.566 24.708 1.00 69.44 84 ALA A C 1
ATOM 623 O O . ALA A 1 84 ? 1.733 9.095 25.785 1.00 69.44 84 ALA A O 1
ATOM 624 N N . SER A 1 85 ? 1.777 8.978 23.545 1.00 74.56 85 SER A N 1
ATOM 625 C CA . SER A 1 85 ? 1.133 7.661 23.411 1.00 74.56 85 SER A CA 1
ATOM 626 C C . SER A 1 85 ? 2.104 6.669 22.766 1.00 74.56 85 SER A C 1
ATOM 628 O O . SER A 1 85 ? 2.649 6.952 21.700 1.00 74.56 85 SER A O 1
ATOM 630 N N . VAL A 1 86 ? 2.314 5.509 23.395 1.00 77.94 86 VAL A N 1
ATOM 631 C CA . VAL A 1 86 ? 3.239 4.462 22.925 1.00 77.94 86 VAL A CA 1
ATOM 632 C C . VAL A 1 86 ? 2.4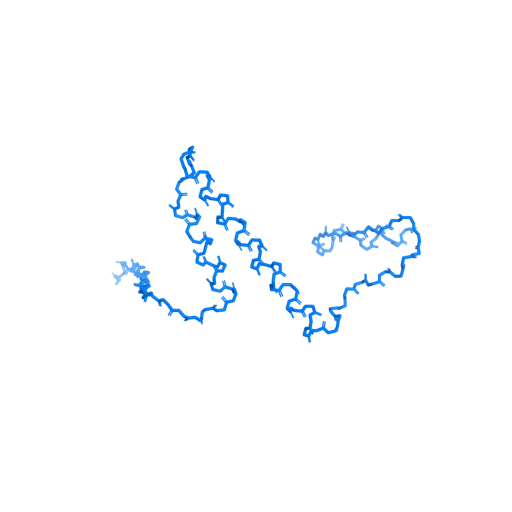71 3.160 22.694 1.00 77.94 86 VAL A C 1
ATOM 634 O O . VAL A 1 86 ? 1.685 2.747 23.543 1.00 77.94 86 VAL A O 1
ATOM 637 N N . ALA A 1 87 ? 2.705 2.503 21.553 1.00 81.25 87 ALA A N 1
ATOM 638 C CA . ALA A 1 87 ? 2.115 1.208 21.213 1.00 81.25 87 ALA A CA 1
ATOM 639 C C . ALA A 1 87 ? 3.201 0.124 21.110 1.00 81.25 87 ALA A C 1
ATOM 641 O O . ALA A 1 87 ? 4.205 0.302 20.423 1.00 81.25 87 ALA A O 1
ATOM 642 N N . LEU A 1 88 ? 2.985 -1.014 21.774 1.00 85.19 88 LEU A N 1
ATOM 643 C CA . LEU A 1 88 ? 3.897 -2.163 21.780 1.00 85.19 88 LEU A CA 1
ATOM 644 C C . LEU A 1 88 ? 3.347 -3.276 20.876 1.00 85.19 88 LEU A C 1
ATOM 646 O O . LEU A 1 88 ? 2.361 -3.933 21.215 1.00 85.19 88 LEU A O 1
ATOM 650 N N . VAL A 1 89 ? 4.002 -3.520 19.736 1.00 87.12 89 VAL A N 1
ATOM 651 C CA . VAL A 1 89 ? 3.626 -4.570 18.770 1.00 87.12 89 VAL A CA 1
ATOM 652 C C . VAL A 1 89 ? 4.612 -5.734 18.857 1.00 87.12 89 VAL A C 1
ATOM 654 O O . VAL A 1 89 ? 5.821 -5.537 18.877 1.00 87.12 89 VAL A O 1
ATOM 657 N N . GLY A 1 90 ? 4.106 -6.967 18.900 1.00 89.38 90 GLY A N 1
ATOM 658 C CA . GLY A 1 90 ? 4.948 -8.166 18.880 1.00 89.38 90 GLY A CA 1
ATOM 659 C C . GLY A 1 90 ? 4.143 -9.455 19.003 1.00 89.38 90 GLY A C 1
ATOM 660 O O . GLY A 1 90 ? 2.924 -9.410 19.181 1.00 89.38 90 GLY A O 1
ATOM 661 N N . PHE A 1 91 ? 4.816 -10.603 18.962 1.00 88.75 91 PHE A N 1
ATOM 662 C CA . PHE A 1 91 ? 4.195 -11.924 19.124 1.00 88.75 91 PHE A CA 1
ATOM 663 C C . PHE A 1 91 ? 3.593 -12.122 20.533 1.00 88.75 91 PHE A C 1
ATOM 665 O O . PHE A 1 91 ? 3.987 -11.423 21.479 1.00 88.75 91 PHE A O 1
ATOM 672 N N . PRO A 1 92 ? 2.594 -13.007 20.712 1.00 89.06 92 PRO A N 1
ATOM 673 C CA . PRO A 1 92 ? 2.153 -13.409 22.049 1.00 89.06 92 PRO A CA 1
ATOM 674 C C . PRO A 1 92 ? 3.323 -14.042 22.828 1.00 89.06 92 PRO A C 1
ATOM 676 O O . PRO A 1 92 ? 4.239 -14.597 22.229 1.00 89.06 92 PRO A O 1
ATOM 679 N N . SER A 1 93 ? 3.314 -13.924 24.159 1.00 84.00 93 SER A N 1
ATOM 680 C CA . SER A 1 93 ? 4.305 -14.536 25.072 1.00 84.00 93 SER A CA 1
ATOM 681 C C . SER A 1 93 ? 5.726 -13.944 25.116 1.00 84.00 93 SER A C 1
ATOM 683 O O . SER A 1 93 ? 6.529 -14.401 25.918 1.00 84.00 93 SER A O 1
ATOM 685 N N . VAL A 1 94 ? 6.042 -12.871 24.376 1.00 86.06 94 VAL A N 1
ATOM 686 C CA . VAL A 1 94 ? 7.353 -12.169 24.470 1.00 86.06 94 VAL A CA 1
ATOM 687 C C . VAL A 1 94 ? 7.482 -11.228 25.684 1.00 86.06 94 VAL A C 1
ATOM 689 O O . VAL A 1 94 ? 8.374 -10.389 25.732 1.00 86.06 94 VAL A O 1
ATOM 692 N N . GLY A 1 95 ? 6.561 -11.308 26.649 1.00 84.44 95 GLY A N 1
ATOM 693 C CA . GLY A 1 95 ? 6.595 -10.482 27.863 1.00 84.44 95 GLY A CA 1
ATOM 694 C C . GLY A 1 95 ? 6.090 -9.039 27.713 1.00 84.44 95 GLY A C 1
ATOM 695 O O . GLY A 1 95 ? 6.268 -8.251 28.636 1.00 84.44 95 GLY A O 1
ATOM 696 N N . LYS A 1 96 ? 5.413 -8.673 26.607 1.00 88.56 96 LYS A N 1
ATOM 697 C CA . LYS A 1 96 ? 4.881 -7.300 26.402 1.00 88.56 96 LYS A CA 1
ATOM 698 C C . LYS A 1 96 ? 4.014 -6.801 27.570 1.00 88.56 96 LYS A C 1
ATOM 700 O O . LYS A 1 96 ? 4.095 -5.635 27.928 1.00 88.56 96 LYS A O 1
ATOM 705 N N . SER A 1 97 ? 3.197 -7.678 28.159 1.00 84.75 97 SER A N 1
ATOM 706 C CA . SER A 1 97 ? 2.329 -7.344 29.300 1.00 84.75 97 SER A CA 1
ATOM 707 C C . SER A 1 97 ? 3.102 -7.204 30.613 1.00 84.75 97 SER A C 1
ATOM 709 O O . SER A 1 97 ? 2.735 -6.382 31.444 1.00 84.75 97 SER A O 1
ATOM 711 N N . SER A 1 98 ? 4.186 -7.967 30.790 1.00 86.19 98 SER A N 1
ATOM 712 C CA . SER A 1 98 ? 5.041 -7.885 31.980 1.00 86.19 98 SER A CA 1
ATOM 713 C C . SER A 1 98 ? 5.764 -6.541 32.069 1.00 86.19 98 SER A C 1
ATOM 715 O O . SER A 1 98 ? 5.897 -6.013 33.162 1.00 86.19 98 SER A O 1
ATOM 717 N N . LEU A 1 99 ? 6.155 -5.957 30.931 1.00 82.44 99 LEU A N 1
ATOM 718 C CA . LEU A 1 99 ? 6.805 -4.642 30.871 1.00 82.44 99 LEU A CA 1
ATOM 719 C C . LEU A 1 99 ? 5.867 -3.475 31.241 1.00 82.44 99 LEU A C 1
ATOM 721 O O . LEU A 1 99 ? 6.338 -2.433 31.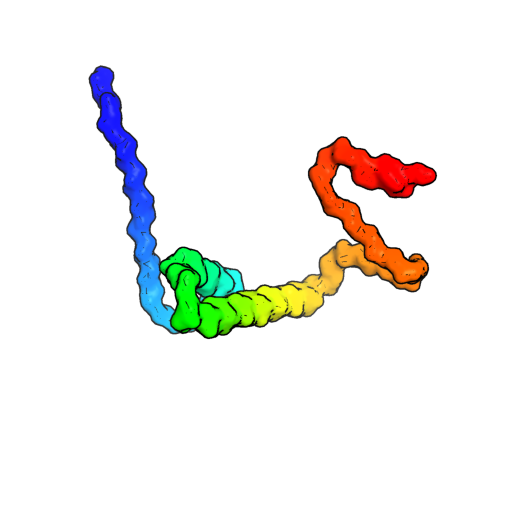671 1.00 82.44 99 LEU A O 1
ATOM 725 N N . ILE A 1 100 ? 4.551 -3.635 31.058 1.00 82.50 100 ILE A N 1
ATOM 726 C CA . ILE A 1 100 ? 3.545 -2.600 31.373 1.00 82.50 100 ILE A CA 1
ATOM 727 C C . ILE A 1 100 ? 3.097 -2.672 32.842 1.00 82.50 100 ILE A C 1
ATOM 729 O O . ILE A 1 100 ? 2.622 -1.684 33.388 1.00 82.50 100 ILE A O 1
ATOM 733 N N . SER A 1 101 ? 3.198 -3.848 33.467 1.00 80.31 101 SER A N 1
ATOM 734 C CA . SER A 1 101 ? 2.694 -4.094 34.824 1.00 80.31 101 SER A CA 1
ATOM 735 C C . SER A 1 101 ? 3.744 -3.923 35.929 1.00 80.31 101 SER A C 1
ATOM 737 O O . SER A 1 101 ? 3.400 -4.127 37.096 1.00 80.31 101 SER A O 1
ATOM 739 N N . GLN A 1 102 ? 4.999 -3.631 35.577 1.00 67.88 102 GLN A N 1
ATOM 740 C CA . GLN A 1 102 ? 6.039 -3.231 36.532 1.00 67.88 102 GLN A CA 1
ATOM 741 C C . GLN A 1 102 ? 5.915 -1.746 36.859 1.00 67.88 102 GLN A C 1
ATOM 743 O O . GLN A 1 102 ? 6.111 -1.417 38.048 1.00 67.88 102 GLN A O 1
#

Sequence (102 aa):
MMGPHMGCLEEPRAGPRVVAMATIDEQIQALEEEISKTKYNKATQGHIGKLKAKIAALKERKEKAQAKSGGGAPGFEVKKSGDASVALVGFPSVGKSSLISQ

Foldseek 3Di:
DDDDDDPPPDDPPPDDDDDDDDDLVVLLVVLVVVLVPDDDDPVCVVVNVVSVVSNVVSVVVVVVVVCVVDVDDPPVPPVPDDDDDDDDDDDPPPCPVVVVVD

Radius of gyration: 22.91 Å; chains: 1; bounding box: 35×64×58 Å

pLDDT: mean 71.23, std 16.86, range [40.84, 90.56]

Secondary structure (DSSP, 8-state):
-------------------S---HHHHHHHHHHHHHHS---TTTHHHHHHHHHHHHHHHHHHHHHHHHHSS----------SS--------TTSSHHHHH--